Protein AF-X1HSC8-F1 (afdb_monomer_lite)

Foldseek 3Di:
DVVVVVVVVVVVVVVVVVVVVVVVVCVVVVVVVVVVPPQDPAADEDDEAEAEAEDELCLVCVLVVVVVVVSDSYDDYDYHYHYPYDPVSVVSVVVSVVVD

Radius of gyration: 27.79 Å; chains: 1; bounding box: 29×59×74 Å

Organism: NCBI:txid412755

Secondary structure (DSSP, 8-state):
-HHHHHHHHHHHHHHHHHHHHHHHHHHHHHHHHHHHHSS-S--EEEEEEEEEEEESS-TTTHHHHHHHHHT-SEEEEEEEEEE---HHHHHHHHHHHHT-

Structure (mmCIF, N/CA/C/O backbone):
data_AF-X1HSC8-F1
#
_entry.id   AF-X1HSC8-F1
#
loop_
_atom_site.group_PDB
_atom_site.id
_atom_site.type_symbol
_atom_site.label_atom_id
_atom_site.label_alt_id
_atom_site.label_comp_id
_atom_site.label_asym_id
_atom_site.label_entity_id
_atom_site.label_seq_id
_atom_site.pdbx_PDB_ins_code
_atom_site.Cartn_x
_atom_site.Cartn_y
_atom_site.Cartn_z
_atom_site.occupancy
_atom_site.B_iso_or_equiv
_atom_site.auth_seq_id
_atom_site.auth_comp_id
_atom_site.auth_asym_id
_atom_site.auth_atom_id
_atom_site.pdbx_PDB_model_num
ATOM 1 N N . MET A 1 1 ? 4.505 50.480 51.771 1.00 60.16 1 MET A N 1
ATOM 2 C CA . MET A 1 1 ? 5.319 49.285 51.432 1.00 60.16 1 MET A CA 1
ATOM 3 C C . MET A 1 1 ? 4.501 47.992 51.275 1.00 60.16 1 MET A C 1
ATOM 5 O O . MET A 1 1 ? 4.777 47.261 50.339 1.00 60.16 1 MET A O 1
ATOM 9 N N . LYS A 1 2 ? 3.467 47.718 52.096 1.00 63.19 2 LYS A N 1
ATOM 10 C CA . LYS A 1 2 ? 2.643 46.483 52.010 1.00 63.19 2 LYS A CA 1
ATOM 11 C C . LYS A 1 2 ? 1.789 46.311 50.733 1.00 63.19 2 LYS A C 1
ATOM 13 O O . LYS A 1 2 ? 1.623 45.188 50.279 1.00 63.19 2 LYS A O 1
ATOM 18 N N . LEU A 1 3 ? 1.284 47.397 50.138 1.00 56.34 3 LEU A N 1
ATOM 19 C CA . LEU A 1 3 ? 0.380 47.334 48.971 1.00 56.34 3 LEU A CA 1
ATOM 20 C C . LEU A 1 3 ? 1.058 46.807 47.687 1.00 56.3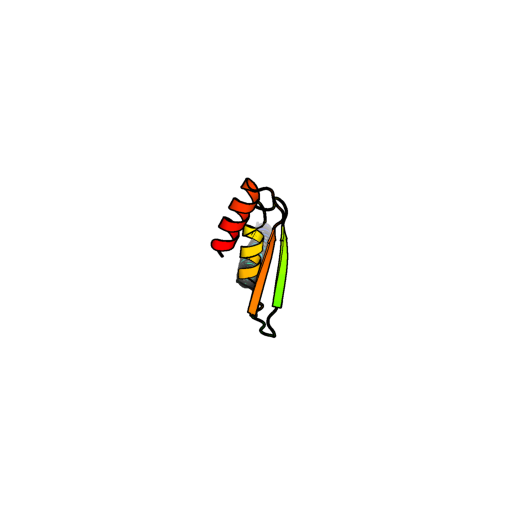4 3 LEU A C 1
ATOM 22 O O . LEU A 1 3 ? 0.448 46.064 46.931 1.00 56.34 3 LEU A O 1
ATOM 26 N N . TRP A 1 4 ? 2.340 47.110 47.468 1.00 60.50 4 TRP A N 1
ATOM 27 C CA . TRP A 1 4 ? 3.083 46.657 46.281 1.00 60.50 4 TRP A CA 1
ATOM 28 C C . TRP A 1 4 ? 3.443 45.164 46.322 1.00 60.50 4 TRP A C 1
ATOM 30 O O . TRP A 1 4 ? 3.496 44.510 45.283 1.00 60.50 4 TRP A O 1
ATOM 40 N N . GLN A 1 5 ? 3.641 44.607 47.522 1.00 60.19 5 GLN A N 1
ATOM 41 C CA . GLN A 1 5 ? 3.881 43.171 47.703 1.00 60.19 5 GLN A CA 1
ATOM 42 C C . GLN A 1 5 ? 2.631 42.339 47.383 1.00 60.19 5 GLN A C 1
ATOM 44 O O . GLN A 1 5 ? 2.750 41.254 46.822 1.00 60.19 5 GLN A O 1
ATOM 49 N N . GLN A 1 6 ? 1.437 42.862 47.684 1.00 55.50 6 GLN A N 1
ATOM 50 C CA . GLN A 1 6 ? 0.171 42.210 47.339 1.00 55.50 6 GLN A CA 1
ATOM 51 C C . GLN A 1 6 ? -0.058 42.189 45.820 1.00 55.50 6 GLN A C 1
ATOM 53 O O . GLN A 1 6 ? -0.430 41.149 45.283 1.00 55.50 6 GLN A O 1
ATOM 58 N N . SER A 1 7 ? 0.244 43.279 45.106 1.00 52.81 7 SER A N 1
ATOM 59 C CA . SER A 1 7 ? 0.118 43.326 43.640 1.00 52.81 7 SER A CA 1
ATOM 60 C C . SER A 1 7 ? 1.066 42.357 42.921 1.00 52.81 7 SER A C 1
ATOM 62 O O . SER A 1 7 ? 0.648 41.669 41.993 1.00 52.81 7 SER A O 1
ATOM 64 N N . LEU A 1 8 ? 2.325 42.248 43.365 1.00 56.59 8 LEU A N 1
ATOM 65 C CA . LEU A 1 8 ? 3.295 41.295 42.803 1.00 56.59 8 LEU A CA 1
ATOM 66 C C . LEU A 1 8 ? 2.878 39.833 43.027 1.00 56.59 8 LEU A C 1
ATOM 68 O O . LEU A 1 8 ? 3.075 38.998 42.146 1.00 56.59 8 LEU A O 1
ATOM 72 N N . LEU A 1 9 ? 2.258 39.529 44.171 1.00 67.94 9 LEU A N 1
ATOM 73 C CA . LEU A 1 9 ? 1.723 38.200 44.475 1.00 67.94 9 LEU A CA 1
ATOM 74 C C . LEU A 1 9 ? 0.538 37.837 43.561 1.00 67.94 9 LEU A C 1
ATOM 76 O O . LEU A 1 9 ? 0.463 36.714 43.064 1.00 67.94 9 LEU A O 1
ATOM 80 N N . VAL A 1 10 ? -0.364 38.788 43.294 1.00 62.28 10 VAL A N 1
ATOM 81 C CA . VAL A 1 10 ? -1.508 38.596 42.380 1.00 62.28 10 VAL A CA 1
ATOM 82 C C . VAL A 1 10 ? -1.039 38.393 40.934 1.00 62.28 10 VAL A C 1
ATOM 84 O O . VAL A 1 10 ? -1.533 37.506 40.243 1.00 62.28 10 VAL A O 1
ATOM 87 N N . ILE A 1 11 ? -0.033 39.147 40.482 1.00 64.75 11 ILE A N 1
ATOM 88 C CA . ILE A 1 11 ? 0.560 38.955 39.147 1.00 64.75 11 ILE A CA 1
ATOM 89 C C . ILE A 1 11 ? 1.256 37.590 39.058 1.00 64.75 11 ILE A C 1
ATOM 91 O O . ILE A 1 11 ? 1.030 36.841 38.109 1.00 64.75 11 ILE A O 1
ATOM 95 N N . GLY A 1 12 ? 2.062 37.236 40.064 1.00 64.00 12 GLY A N 1
ATOM 96 C CA . GLY A 1 12 ? 2.778 35.961 40.103 1.00 64.00 12 GLY A CA 1
ATOM 97 C C . GLY A 1 12 ? 1.841 34.752 40.082 1.00 64.00 12 GLY A C 1
ATOM 98 O O . GLY A 1 12 ? 2.068 33.822 39.316 1.00 64.00 12 GLY A O 1
ATOM 99 N N . THR A 1 13 ? 0.755 34.790 40.861 1.00 69.56 13 THR A N 1
ATOM 100 C CA . THR A 1 13 ? -0.267 33.726 40.880 1.00 69.56 13 THR A CA 1
ATOM 101 C C . THR A 1 13 ? -1.031 33.611 39.560 1.00 69.56 13 THR A C 1
ATOM 103 O O . THR A 1 13 ? -1.320 32.498 39.120 1.00 69.56 13 THR A O 1
ATOM 106 N N . GLY A 1 14 ? -1.307 34.726 38.877 1.00 70.75 14 GLY A N 1
ATOM 107 C CA . GLY A 1 14 ? -1.909 34.710 37.540 1.00 70.75 14 GLY A CA 1
ATOM 108 C C . GLY A 1 14 ? -1.010 34.050 36.488 1.00 70.75 14 GLY A C 1
ATOM 109 O O . GLY A 1 14 ? -1.467 33.187 35.737 1.00 70.75 14 GLY A O 1
ATOM 110 N N . VAL A 1 15 ? 0.283 34.397 36.469 1.00 76.50 15 VAL A N 1
ATOM 111 C CA . VAL A 1 15 ? 1.259 33.829 35.519 1.00 76.50 15 VAL A CA 1
ATOM 112 C C . VAL A 1 15 ? 1.469 32.335 35.765 1.00 76.50 15 VAL A C 1
ATOM 114 O O . VAL A 1 15 ? 1.439 31.553 34.815 1.00 76.50 15 VAL A O 1
ATOM 117 N N . THR A 1 16 ? 1.633 31.908 37.021 1.00 77.81 16 THR A N 1
ATOM 118 C CA . THR A 1 16 ? 1.825 30.481 37.332 1.00 77.81 16 THR A CA 1
ATOM 119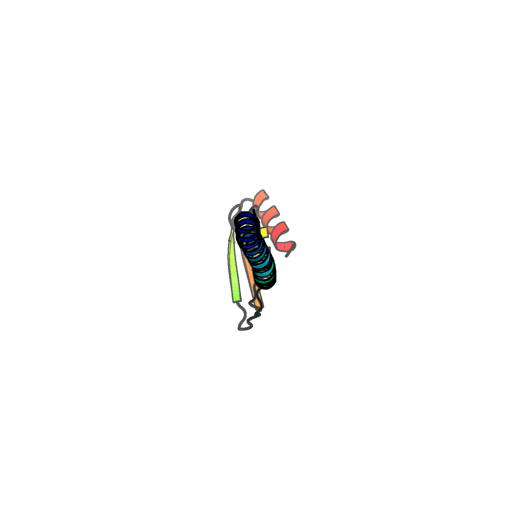 C C . THR A 1 16 ? 0.594 29.651 36.991 1.00 77.81 16 THR A C 1
ATOM 121 O O . THR A 1 16 ? 0.736 28.568 36.425 1.00 77.81 16 THR A O 1
ATOM 124 N N . THR A 1 17 ? -0.608 30.172 37.254 1.00 84.44 17 THR A N 1
ATOM 125 C CA . THR A 1 17 ? -1.864 29.505 36.883 1.00 84.44 17 THR A CA 1
ATOM 126 C C . THR A 1 17 ? -1.979 29.357 35.366 1.00 84.44 17 THR A C 1
ATOM 128 O O . THR A 1 17 ? -2.296 28.270 34.885 1.00 84.44 17 THR A O 1
ATOM 131 N N . GLY A 1 18 ? -1.661 30.406 34.597 1.00 82.19 18 GLY A N 1
ATOM 132 C CA . GLY A 1 18 ? -1.686 30.361 33.132 1.00 82.19 18 GLY A CA 1
ATOM 133 C C . GLY A 1 18 ? -0.707 29.340 32.547 1.00 82.19 18 GLY A C 1
ATOM 134 O O . GLY A 1 18 ? -1.101 28.508 31.730 1.00 82.19 18 GLY A O 1
ATOM 135 N N . VAL A 1 19 ? 0.548 29.346 33.011 1.00 87.75 19 VAL A N 1
ATOM 136 C CA . VAL A 1 19 ? 1.592 28.416 32.536 1.00 87.75 19 VAL A CA 1
ATOM 137 C C . VAL A 1 19 ? 1.257 26.968 32.893 1.00 87.75 19 VAL A C 1
ATOM 139 O O . VAL A 1 19 ? 1.366 26.088 32.040 1.00 87.75 19 VAL A O 1
ATOM 142 N N . LEU A 1 20 ? 0.809 26.707 34.125 1.00 88.62 20 LEU A N 1
ATOM 143 C CA . LEU A 1 20 ? 0.436 25.359 34.555 1.00 88.62 20 LEU A CA 1
ATOM 144 C C . LEU A 1 20 ? -0.772 24.835 33.771 1.00 88.62 20 LEU A C 1
ATOM 146 O O . LEU A 1 20 ? -0.761 23.691 33.321 1.00 88.62 20 LEU A O 1
ATOM 150 N N . THR A 1 21 ? -1.787 25.676 33.561 1.00 86.69 21 THR A N 1
ATOM 151 C CA . THR A 1 21 ? -2.978 25.306 32.782 1.00 86.69 21 THR A CA 1
ATOM 152 C C . THR A 1 21 ? -2.604 24.981 31.338 1.00 86.69 21 THR A C 1
ATOM 154 O O . THR A 1 21 ? -3.037 23.955 30.813 1.00 86.69 21 THR A O 1
ATOM 157 N N . ALA A 1 22 ? -1.750 25.795 30.709 1.00 86.00 22 ALA A N 1
ATOM 158 C CA . ALA A 1 22 ? -1.252 25.537 29.360 1.00 86.00 22 ALA A CA 1
ATOM 159 C C . ALA A 1 22 ? -0.454 24.225 29.278 1.00 86.00 22 ALA A C 1
ATOM 161 O O . ALA A 1 22 ? -0.679 23.434 28.365 1.00 86.00 22 ALA A O 1
ATOM 162 N N . TYR A 1 23 ? 0.421 23.957 30.253 1.00 90.25 23 TYR A N 1
ATOM 163 C CA . TYR A 1 23 ? 1.208 22.722 30.323 1.00 90.25 23 TYR A CA 1
ATOM 164 C C . TYR A 1 23 ? 0.340 21.467 30.503 1.00 90.25 23 TYR A C 1
ATOM 166 O O . TYR A 1 23 ? 0.546 20.460 29.830 1.00 90.25 23 TYR A O 1
ATOM 174 N N . LEU A 1 24 ? -0.651 21.505 31.396 1.00 90.75 24 LEU A N 1
ATOM 175 C CA . LEU A 1 24 ? -1.543 20.362 31.610 1.00 90.75 24 LEU A CA 1
ATOM 176 C C . LEU A 1 24 ? -2.444 20.124 30.395 1.00 90.75 24 LEU A C 1
ATOM 178 O O . LEU A 1 24 ? -2.619 18.983 29.970 1.00 90.75 24 LEU A O 1
ATOM 182 N N . THR A 1 25 ? -2.966 21.197 29.797 1.00 88.44 25 THR A N 1
ATOM 183 C CA . THR A 1 25 ? -3.807 21.098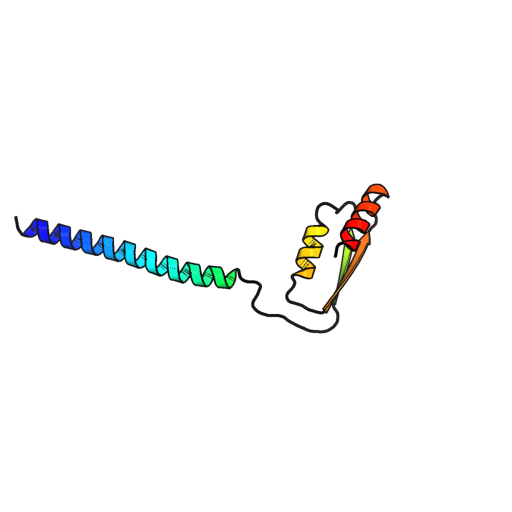 28.598 1.00 88.44 25 THR A CA 1
ATOM 184 C C . THR A 1 25 ? -3.010 20.543 27.420 1.00 88.44 25 THR A C 1
ATOM 186 O O . THR A 1 25 ? -3.498 19.649 26.733 1.00 88.44 25 THR A O 1
ATOM 189 N N . SER A 1 26 ? -1.764 20.988 27.217 1.00 86.12 26 SER A N 1
ATOM 190 C CA . SER A 1 26 ? -0.913 20.471 26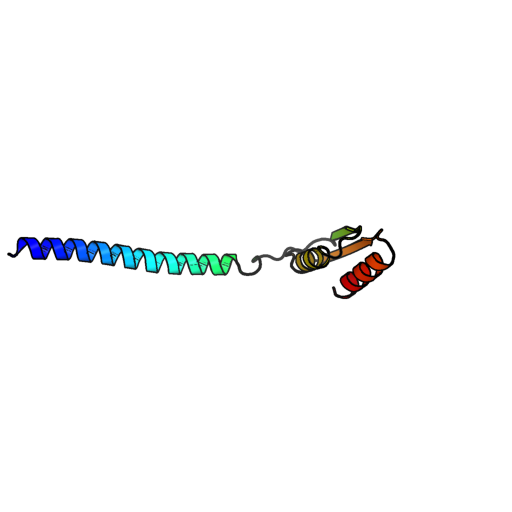.138 1.00 86.12 26 SER A CA 1
ATOM 191 C C . SER A 1 26 ? -0.570 18.991 26.317 1.00 86.12 26 SER A C 1
ATOM 193 O O . SER A 1 26 ? -0.574 18.253 25.337 1.00 86.12 26 SER A O 1
ATOM 195 N N . ARG A 1 27 ? -0.360 18.522 27.555 1.00 88.62 27 ARG A N 1
ATOM 196 C CA . ARG A 1 27 ? -0.170 17.093 27.864 1.00 88.62 27 ARG A CA 1
ATOM 197 C C . ARG A 1 27 ? -1.392 16.252 27.505 1.00 88.62 27 ARG A C 1
ATOM 199 O O . ARG A 1 27 ? -1.245 15.193 26.899 1.00 88.62 27 ARG A O 1
ATOM 206 N N . VAL A 1 28 ? -2.588 16.715 27.869 1.00 85.12 28 VAL A N 1
ATOM 207 C CA . VAL A 1 28 ? -3.835 15.997 27.567 1.00 85.12 28 VAL A CA 1
ATOM 208 C C . VAL A 1 28 ? -4.077 15.966 26.061 1.00 85.12 28 VAL A C 1
ATOM 210 O O . VAL A 1 28 ? -4.285 14.888 25.509 1.00 85.12 28 VAL A O 1
ATOM 213 N N . VAL A 1 29 ? -3.994 17.118 25.391 1.00 86.12 29 VAL A N 1
ATOM 214 C CA . VAL A 1 29 ? -4.176 17.223 23.935 1.00 86.12 29 VAL A CA 1
ATOM 215 C C . VAL A 1 29 ? -3.148 16.368 23.197 1.00 86.12 29 VAL A C 1
ATOM 217 O O . VAL A 1 29 ? -3.534 15.602 22.322 1.00 86.12 29 VAL A O 1
ATOM 220 N N . GLY A 1 30 ? -1.876 16.407 23.607 1.00 83.81 30 GLY A N 1
ATOM 221 C CA . GLY A 1 30 ? -0.821 15.556 23.054 1.00 83.81 30 GLY A CA 1
ATOM 222 C C . GLY A 1 30 ? -1.169 14.068 23.118 1.00 83.81 30 GLY A C 1
ATOM 223 O O . GLY A 1 30 ? -1.089 13.390 22.104 1.00 83.81 30 GLY A O 1
ATOM 224 N N . SER A 1 31 ? -1.670 13.580 24.259 1.00 79.62 31 SER A N 1
ATOM 225 C CA . SER A 1 31 ? -2.050 12.163 24.401 1.00 79.62 31 SER A CA 1
ATOM 226 C C . SER A 1 31 ? -3.225 11.737 23.508 1.00 79.62 31 SER A C 1
ATOM 228 O O . SER A 1 31 ? -3.291 10.593 23.066 1.00 79.62 31 SER A O 1
ATOM 230 N N . GLN A 1 32 ? -4.170 12.645 23.242 1.00 77.31 32 GLN A N 1
ATOM 231 C CA . GLN A 1 32 ? -5.310 12.376 22.357 1.00 77.31 32 GLN A CA 1
ATOM 232 C C . GLN A 1 32 ? -4.881 12.403 20.890 1.00 77.31 32 GLN A C 1
ATOM 234 O O . GLN A 1 32 ? -5.344 11.591 20.096 1.00 77.31 32 GLN A O 1
ATOM 239 N N . ILE A 1 33 ? -3.973 13.319 20.553 1.00 80.12 33 ILE A N 1
ATOM 240 C CA . ILE A 1 33 ? -3.358 13.414 19.234 1.00 80.12 33 ILE A CA 1
ATOM 241 C C . ILE A 1 33 ? -2.539 12.151 18.935 1.00 80.12 33 ILE A C 1
ATOM 243 O O . ILE A 1 33 ? -2.723 11.569 17.875 1.00 80.12 33 ILE A O 1
ATOM 247 N N . GLU A 1 34 ? -1.706 11.683 19.870 1.00 80.19 34 GLU A N 1
ATOM 248 C CA . GLU A 1 34 ? -0.933 10.440 19.711 1.00 80.19 34 GLU A CA 1
ATOM 249 C C . GLU A 1 34 ? -1.843 9.244 19.403 1.00 80.19 34 GLU A C 1
ATOM 251 O O . GLU A 1 34 ? -1.612 8.541 18.425 1.00 80.19 34 GLU A O 1
ATOM 256 N N . LYS A 1 35 ? -2.944 9.082 20.146 1.00 73.62 35 LYS A N 1
ATOM 257 C CA . LYS A 1 35 ? -3.943 8.028 19.887 1.00 73.62 35 LYS A CA 1
ATOM 258 C C . LYS A 1 35 ? -4.676 8.176 18.553 1.00 73.62 35 LYS A C 1
ATOM 260 O O . LYS A 1 35 ? -5.115 7.181 17.993 1.00 73.62 35 LYS A O 1
ATOM 265 N N . ALA A 1 36 ? -4.853 9.400 18.061 1.00 71.44 36 ALA A N 1
ATOM 266 C CA . ALA A 1 36 ? -5.474 9.652 16.761 1.00 71.44 36 ALA A CA 1
ATOM 267 C C . ALA A 1 36 ? -4.515 9.397 15.584 1.00 71.44 36 ALA A C 1
ATOM 269 O O . ALA A 1 36 ? -4.979 9.204 14.462 1.00 71.44 36 ALA A O 1
ATOM 270 N N . PHE A 1 37 ? -3.203 9.406 15.840 1.00 65.88 37 PHE A N 1
ATOM 271 C CA . PHE A 1 37 ? -2.158 9.050 14.878 1.00 65.88 37 PHE A CA 1
ATOM 272 C C . PHE A 1 37 ? -1.738 7.575 14.943 1.00 65.88 37 PHE A C 1
ATOM 274 O O . PHE A 1 37 ? -1.027 7.116 14.050 1.00 65.88 37 PHE A O 1
ATOM 281 N N . GLU A 1 38 ? -2.173 6.817 15.954 1.00 70.88 38 GLU A N 1
ATOM 282 C CA . GLU A 1 38 ? -2.131 5.355 15.889 1.00 70.88 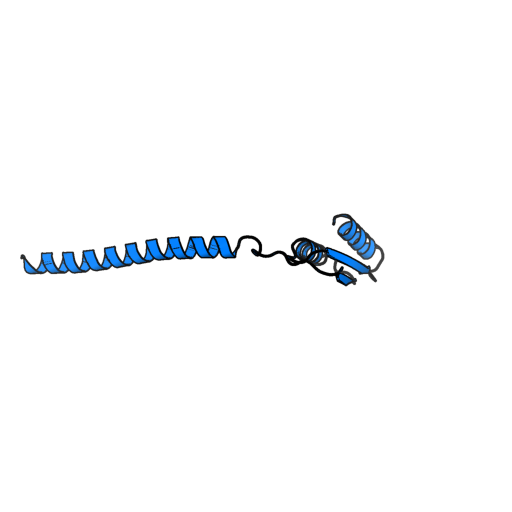38 GLU A CA 1
ATOM 283 C C . GLU A 1 38 ? -2.961 4.870 14.687 1.00 70.88 38 GLU A C 1
ATOM 285 O O . GLU A 1 38 ? -3.922 5.522 14.269 1.00 70.88 38 GLU A O 1
ATOM 290 N N . THR A 1 39 ? -2.568 3.734 14.096 1.00 65.25 39 THR A N 1
ATOM 291 C CA . THR A 1 39 ? -3.266 3.129 12.949 1.00 65.25 39 THR A CA 1
ATOM 292 C C . THR A 1 39 ? -4.781 3.134 13.174 1.00 65.25 39 THR A C 1
ATOM 294 O O . THR A 1 39 ? -5.209 2.805 14.285 1.00 65.25 39 THR A O 1
ATOM 297 N N . PRO A 1 40 ? -5.593 3.487 12.159 1.00 64.62 40 PRO A N 1
ATOM 298 C CA . PRO A 1 40 ? -7.023 3.733 12.321 1.00 64.62 40 PRO A CA 1
ATOM 299 C C . PRO A 1 40 ? -7.706 2.612 13.127 1.00 64.62 40 PRO A C 1
ATOM 301 O O . PRO A 1 40 ? -7.529 1.433 12.815 1.00 64.62 40 PRO A O 1
ATOM 304 N N . PRO A 1 41 ? -8.491 2.950 14.169 1.00 68.00 41 PRO A N 1
ATOM 305 C CA . PRO A 1 41 ? -8.879 2.022 15.239 1.00 68.00 41 PRO A CA 1
ATOM 306 C C . PRO A 1 41 ? -9.937 0.989 14.828 1.00 68.00 41 PRO A C 1
ATOM 308 O O . PRO A 1 41 ? -10.493 0.294 15.677 1.00 68.00 41 PRO A O 1
ATOM 311 N N . TYR A 1 42 ? -10.270 0.907 13.544 1.00 80.69 42 TYR A N 1
ATOM 312 C CA . TYR A 1 42 ? -11.290 0.010 13.035 1.00 80.69 42 TYR A CA 1
ATOM 313 C C . TYR A 1 42 ? -10.738 -0.770 11.851 1.00 80.69 42 TYR A C 1
ATOM 315 O O . TYR A 1 42 ? -10.106 -0.202 10.968 1.00 80.69 42 TYR A O 1
ATOM 323 N N . ARG A 1 43 ? -11.014 -2.074 11.823 1.00 87.06 43 ARG A N 1
ATOM 324 C CA . ARG A 1 43 ? -10.908 -2.884 10.611 1.00 87.06 43 ARG A CA 1
ATOM 325 C C . ARG A 1 43 ? -12.307 -3.236 10.134 1.00 87.06 43 ARG A C 1
ATOM 327 O O . ARG A 1 43 ? -13.170 -3.575 10.944 1.00 87.06 43 ARG A O 1
ATOM 334 N N . VAL A 1 44 ? -12.532 -3.128 8.832 1.00 91.50 44 VAL A N 1
ATOM 335 C CA . VAL A 1 44 ? -13.788 -3.487 8.168 1.00 91.50 44 VAL A CA 1
ATOM 336 C C . VAL A 1 44 ? -13.531 -4.730 7.333 1.00 91.50 44 VAL A C 1
ATOM 338 O O . VAL A 1 44 ? -12.512 -4.822 6.659 1.00 91.50 44 VAL A O 1
ATOM 341 N N . SER A 1 45 ? -14.455 -5.685 7.370 1.00 93.62 45 SER A N 1
ATOM 342 C CA . SER A 1 45 ? -14.414 -6.841 6.475 1.00 93.62 45 SER A CA 1
ATOM 343 C C . SER A 1 45 ? -15.673 -6.924 5.627 1.00 93.62 45 SER A C 1
ATOM 345 O O . SER A 1 45 ? -16.735 -6.432 6.019 1.00 93.62 45 SER A O 1
ATOM 347 N N . GLY A 1 46 ? -15.546 -7.526 4.448 1.00 95.44 46 GLY A N 1
ATOM 348 C CA . GLY A 1 46 ? -16.631 -7.645 3.484 1.00 95.44 46 GLY A CA 1
ATOM 349 C C . GLY A 1 46 ? -16.288 -8.582 2.324 1.00 95.44 46 GLY A C 1
ATOM 350 O O . GLY A 1 46 ? -15.397 -9.424 2.450 1.00 95.44 46 GLY A O 1
ATOM 351 N N . PRO A 1 47 ? -17.009 -8.476 1.195 1.00 98.12 47 PRO A N 1
ATOM 352 C CA . PRO A 1 47 ? -16.663 -9.180 -0.036 1.00 98.12 47 PRO A CA 1
ATOM 353 C C . PRO A 1 47 ? -15.255 -8.820 -0.529 1.00 98.12 47 PRO A C 1
ATOM 355 O O . PRO A 1 47 ? -14.735 -7.751 -0.220 1.00 98.12 47 PRO A O 1
ATOM 358 N N . LEU A 1 48 ? -14.656 -9.681 -1.349 1.00 98.06 48 LEU A N 1
ATOM 359 C CA . LEU A 1 48 ? -13.396 -9.359 -2.016 1.00 98.06 48 LEU A CA 1
ATOM 360 C C . LEU A 1 48 ? -13.534 -8.080 -2.851 1.00 98.06 48 LEU A C 1
ATOM 362 O O . LEU A 1 48 ? -14.455 -7.965 -3.663 1.00 98.06 48 LEU A O 1
ATOM 366 N N . VAL A 1 49 ? -12.619 -7.136 -2.639 1.00 98.00 49 VAL A N 1
ATOM 367 C CA . VAL A 1 49 ? -12.510 -5.909 -3.432 1.00 98.00 49 VAL A CA 1
ATOM 368 C C . VAL A 1 49 ? -11.308 -6.020 -4.358 1.00 98.00 49 VAL A C 1
ATOM 370 O O . VAL A 1 49 ? -10.192 -6.237 -3.896 1.00 98.00 49 VAL A O 1
ATOM 373 N N . SER A 1 50 ? -11.532 -5.819 -5.653 1.00 98.19 50 SER A N 1
ATOM 374 C CA . SER A 1 50 ? -10.475 -5.790 -6.665 1.00 98.19 50 SER A CA 1
ATOM 375 C C . SER A 1 50 ? -10.076 -4.355 -6.986 1.00 98.19 50 SER A C 1
ATOM 377 O O . SER A 1 50 ? -10.862 -3.597 -7.558 1.00 98.19 50 SER A O 1
ATOM 379 N N . ALA A 1 51 ? -8.848 -3.975 -6.642 1.00 97.69 51 ALA A N 1
ATOM 380 C CA . ALA A 1 51 ? -8.251 -2.707 -7.038 1.00 97.69 51 ALA A CA 1
ATOM 381 C C . ALA A 1 51 ? -7.511 -2.878 -8.373 1.00 97.69 51 ALA A C 1
ATOM 383 O O . ALA A 1 51 ? -6.466 -3.524 -8.438 1.00 97.69 51 ALA A O 1
ATOM 384 N N . ILE A 1 52 ? -8.059 -2.298 -9.443 1.00 98.12 52 ILE A N 1
ATOM 385 C CA . ILE A 1 52 ? -7.442 -2.305 -10.776 1.00 98.12 52 ILE A CA 1
ATOM 386 C C . ILE A 1 52 ? -6.640 -1.014 -10.940 1.00 98.12 52 ILE A C 1
ATOM 388 O O . ILE A 1 52 ? -7.215 0.074 -10.929 1.00 98.12 52 ILE A O 1
ATOM 392 N N . ILE A 1 53 ? -5.325 -1.141 -11.099 1.00 98.12 53 ILE A N 1
ATOM 393 C CA . ILE A 1 53 ? -4.385 -0.018 -11.161 1.00 98.12 53 ILE A CA 1
ATOM 394 C C . ILE A 1 53 ? -3.760 0.015 -12.560 1.00 98.12 53 ILE A C 1
ATOM 396 O O . ILE A 1 53 ? -2.861 -0.779 -12.841 1.00 98.12 53 ILE A O 1
ATOM 400 N N . PRO A 1 54 ? -4.231 0.882 -13.468 1.00 98.00 54 PRO A N 1
ATOM 401 C CA . PRO A 1 54 ? -3.544 1.106 -14.732 1.00 98.00 54 PRO A CA 1
ATOM 402 C C . PRO A 1 54 ? -2.259 1.913 -14.497 1.00 98.00 54 PRO A C 1
ATOM 404 O O . PRO A 1 54 ? -2.290 2.903 -13.767 1.00 98.00 54 PRO A O 1
ATOM 407 N N . THR A 1 55 ? -1.153 1.522 -15.129 1.00 97.81 55 THR A N 1
ATOM 408 C CA . THR A 1 55 ? 0.141 2.219 -15.015 1.00 97.81 55 THR A CA 1
ATOM 409 C C . THR A 1 55 ? 0.771 2.492 -16.378 1.00 97.81 55 THR A C 1
ATOM 411 O O . THR A 1 55 ? 0.641 1.703 -17.322 1.00 97.81 55 THR A O 1
ATOM 414 N N . LEU A 1 56 ? 1.457 3.632 -16.470 1.00 98.06 56 LEU A N 1
ATOM 415 C CA . LEU A 1 56 ? 2.307 4.025 -17.590 1.00 98.06 56 LEU A CA 1
ATOM 416 C C . LEU A 1 56 ? 3.470 4.866 -17.041 1.00 98.06 56 LEU A C 1
ATOM 418 O O . LEU A 1 56 ? 3.270 6.037 -16.747 1.00 98.06 56 LEU A O 1
ATOM 422 N N . GLU A 1 57 ? 4.652 4.266 -16.902 1.00 98.00 57 GLU A N 1
ATOM 423 C CA . GLU A 1 57 ? 5.863 4.897 -16.349 1.00 98.00 57 GLU A CA 1
ATOM 424 C C . GLU A 1 57 ? 5.634 5.506 -14.943 1.00 98.00 57 GLU A C 1
ATOM 426 O O . GLU A 1 57 ? 6.013 6.638 -14.656 1.00 98.00 57 GLU A O 1
ATOM 431 N N . GLU A 1 58 ? 4.963 4.745 -14.066 1.00 98.06 58 GLU A N 1
ATOM 432 C CA . GLU A 1 58 ? 4.541 5.163 -12.713 1.00 98.06 58 GLU A CA 1
ATOM 433 C C . GLU A 1 58 ? 5.424 4.588 -11.585 1.00 98.06 58 GLU A C 1
ATOM 435 O O . GLU A 1 58 ? 4.998 4.488 -10.430 1.00 98.06 58 GLU A O 1
ATOM 440 N N . GLU A 1 59 ? 6.654 4.167 -11.880 1.00 97.62 59 GLU A N 1
ATOM 441 C CA . GLU A 1 59 ? 7.545 3.498 -10.915 1.00 97.62 59 GLU A CA 1
ATOM 442 C C . GLU A 1 59 ? 7.856 4.345 -9.682 1.00 97.62 59 GLU A C 1
ATOM 444 O O . GLU A 1 59 ? 8.121 3.803 -8.609 1.00 97.62 59 GLU A O 1
ATOM 449 N N . ASP A 1 60 ? 7.793 5.667 -9.825 1.00 97.62 60 ASP A N 1
ATOM 450 C CA . ASP A 1 60 ? 8.050 6.609 -8.739 1.00 97.62 60 ASP A CA 1
ATOM 451 C C . ASP A 1 60 ? 6.908 6.637 -7.702 1.00 97.62 60 ASP A C 1
ATOM 453 O O . ASP A 1 60 ? 7.141 6.950 -6.531 1.00 97.62 60 ASP A O 1
ATOM 457 N N . TYR A 1 61 ? 5.681 6.276 -8.098 1.00 97.94 61 TYR A N 1
ATOM 458 C CA . TYR A 1 61 ? 4.478 6.382 -7.259 1.00 97.94 61 TYR A CA 1
ATOM 459 C C . TYR A 1 61 ? 3.862 5.030 -6.897 1.00 97.94 61 TYR A C 1
ATOM 461 O O . TYR A 1 61 ? 3.270 4.891 -5.822 1.00 97.94 61 TYR A O 1
ATOM 469 N N . LEU A 1 62 ? 4.021 4.021 -7.758 1.00 98.06 62 LEU A N 1
ATOM 470 C CA . LEU A 1 62 ? 3.449 2.692 -7.558 1.00 98.06 62 LEU A CA 1
ATOM 471 C C . LEU A 1 62 ? 3.814 2.066 -6.195 1.00 98.06 62 LEU A C 1
ATOM 473 O O . LEU A 1 62 ? 2.897 1.562 -5.546 1.00 98.06 62 LEU A O 1
ATOM 477 N N . PRO A 1 63 ? 5.062 2.139 -5.684 1.00 98.38 63 PRO A N 1
ATOM 478 C CA . PRO A 1 63 ? 5.390 1.591 -4.364 1.00 98.38 63 PRO A CA 1
ATOM 479 C C . PRO A 1 63 ? 4.574 2.230 -3.230 1.00 98.38 63 PRO A C 1
ATOM 481 O O . PRO A 1 63 ? 4.015 1.533 -2.386 1.00 98.38 63 PRO A O 1
ATOM 484 N N . GLN A 1 64 ? 4.436 3.560 -3.241 1.00 98.12 64 GLN A N 1
ATOM 485 C CA . GLN A 1 64 ? 3.686 4.295 -2.213 1.00 98.12 64 GLN A CA 1
ATOM 486 C C . GLN A 1 64 ? 2.192 3.958 -2.265 1.00 98.12 64 GLN A C 1
ATOM 488 O O . GLN A 1 64 ? 1.532 3.844 -1.228 1.00 98.12 64 GLN A O 1
ATOM 493 N N . LEU A 1 65 ? 1.654 3.768 -3.473 1.00 97.94 65 LEU A N 1
ATOM 494 C CA . LEU A 1 65 ? 0.278 3.328 -3.675 1.00 97.94 65 LEU A CA 1
ATOM 495 C C . LEU A 1 65 ? 0.056 1.911 -3.129 1.00 97.94 65 LEU A C 1
ATOM 497 O O . LEU A 1 65 ? -0.892 1.700 -2.373 1.00 97.94 65 LEU A O 1
ATOM 501 N N . LEU A 1 66 ? 0.927 0.956 -3.469 1.00 98.00 66 LEU A N 1
ATOM 502 C CA . LEU A 1 66 ? 0.827 -0.429 -2.995 1.00 98.00 66 LEU A CA 1
ATOM 503 C C . LEU A 1 66 ? 0.966 -0.516 -1.471 1.00 98.00 66 LEU A C 1
ATOM 505 O O . LEU A 1 66 ? 0.168 -1.191 -0.824 1.00 98.00 66 LEU A O 1
ATOM 509 N N . GLU A 1 67 ? 1.895 0.236 -0.879 1.00 97.38 67 GLU A N 1
ATOM 510 C CA . GLU A 1 67 ? 2.039 0.342 0.577 1.00 97.38 67 GLU A CA 1
ATOM 511 C C . GLU A 1 67 ? 0.789 0.943 1.234 1.00 97.38 67 GLU A C 1
ATOM 513 O O . GLU A 1 67 ? 0.333 0.472 2.277 1.00 97.38 67 GLU A O 1
ATOM 518 N N . THR A 1 68 ? 0.180 1.950 0.609 1.00 95.62 68 THR A N 1
ATOM 519 C CA . THR A 1 68 ? -1.072 2.541 1.099 1.00 95.62 68 THR A CA 1
ATOM 520 C C . THR A 1 68 ? -2.225 1.541 1.047 1.00 95.62 68 THR A C 1
ATOM 522 O O . THR A 1 68 ? -3.037 1.501 1.974 1.00 95.62 68 THR A O 1
ATOM 525 N N . ILE A 1 69 ? -2.307 0.725 -0.010 1.00 96.38 69 ILE A N 1
ATOM 526 C CA . ILE A 1 69 ? -3.328 -0.320 -0.149 1.00 96.38 69 ILE A CA 1
ATOM 527 C C . ILE A 1 69 ? -3.111 -1.432 0.887 1.00 96.38 69 ILE A C 1
ATOM 529 O O . ILE A 1 69 ? -4.065 -1.842 1.546 1.00 96.38 69 ILE A O 1
ATOM 533 N N . ALA A 1 70 ? -1.867 -1.870 1.091 1.00 94.19 70 ALA A N 1
ATOM 534 C CA . ALA A 1 70 ? -1.516 -2.881 2.091 1.00 94.19 70 ALA A CA 1
ATOM 535 C C . ALA A 1 70 ? -1.848 -2.442 3.530 1.00 94.19 70 ALA A C 1
ATOM 537 O O . ALA A 1 70 ? -2.150 -3.276 4.380 1.00 94.19 70 ALA A O 1
ATOM 538 N N . ASN A 1 71 ? -1.833 -1.132 3.794 1.00 92.81 71 ASN A N 1
ATOM 539 C CA . ASN A 1 71 ? -2.163 -0.540 5.092 1.00 92.81 71 ASN A CA 1
ATOM 540 C C . ASN A 1 71 ? -3.637 -0.107 5.231 1.00 92.81 71 ASN A C 1
ATOM 542 O O . ASN A 1 71 ? -3.982 0.599 6.185 1.00 92.81 71 ASN A O 1
ATOM 546 N N . GLN A 1 72 ? -4.523 -0.487 4.304 1.00 93.38 72 GLN A N 1
ATOM 547 C CA . GLN A 1 72 ? -5.949 -0.180 4.436 1.00 93.38 72 GLN A CA 1
ATOM 548 C C . GLN A 1 72 ? -6.584 -0.904 5.625 1.00 93.38 72 GLN A C 1
ATOM 550 O O . GLN A 1 72 ? -6.193 -1.994 6.029 1.00 93.38 72 GLN A O 1
ATOM 555 N N . THR A 1 73 ? -7.643 -0.305 6.164 1.00 93.25 73 THR A N 1
ATOM 556 C CA . THR A 1 73 ? -8.469 -0.919 7.213 1.00 93.25 73 THR A CA 1
ATOM 557 C C . THR A 1 73 ? -9.447 -1.962 6.688 1.00 93.25 73 THR A C 1
ATOM 559 O O . THR A 1 73 ? -10.088 -2.640 7.492 1.00 93.25 73 THR A O 1
ATOM 562 N N . TYR A 1 74 ? -9.606 -2.067 5.368 1.00 95.31 74 TYR A N 1
ATOM 563 C CA . TYR A 1 74 ? -10.518 -2.996 4.716 1.00 95.31 74 TYR A CA 1
ATOM 564 C C . TYR A 1 74 ? -9.793 -4.263 4.263 1.00 95.31 74 TYR A C 1
ATOM 566 O O . TYR A 1 74 ? -8.785 -4.175 3.568 1.00 95.31 74 TYR A O 1
ATOM 574 N N . GLU A 1 75 ? -10.358 -5.431 4.563 1.00 94.31 75 GLU A N 1
ATOM 575 C CA . GLU A 1 75 ? -9.888 -6.718 4.039 1.00 94.31 75 GLU A CA 1
ATOM 576 C C . GLU A 1 75 ? -11.082 -7.614 3.630 1.00 94.31 75 GLU A C 1
ATOM 578 O O . GLU A 1 75 ? -12.107 -7.614 4.319 1.00 94.31 75 GLU A O 1
ATOM 583 N N . PRO A 1 76 ? -10.990 -8.413 2.546 1.00 96.81 76 PRO A N 1
ATOM 584 C CA . PRO A 1 76 ? -9.815 -8.636 1.700 1.00 96.81 76 PRO A CA 1
ATOM 585 C C . PRO A 1 76 ? -9.776 -7.745 0.442 1.00 96.81 76 PRO A C 1
ATOM 587 O O . PRO A 1 76 ? -10.809 -7.478 -0.178 1.00 96.81 76 PRO A O 1
ATOM 590 N N . ILE A 1 77 ? -8.564 -7.342 0.038 1.00 97.69 77 ILE A N 1
ATOM 591 C CA . ILE A 1 77 ? -8.284 -6.604 -1.205 1.00 97.69 77 ILE A CA 1
ATOM 592 C C . ILE A 1 77 ? -7.379 -7.461 -2.101 1.00 97.69 77 ILE A C 1
ATOM 594 O O . ILE A 1 77 ? -6.350 -7.950 -1.639 1.00 97.69 77 ILE A O 1
ATOM 598 N N . GLU A 1 78 ? -7.736 -7.621 -3.375 1.00 97.81 78 GLU A N 1
ATOM 599 C CA . GLU A 1 78 ? -6.811 -8.058 -4.428 1.00 97.81 78 GLU A CA 1
ATOM 600 C C . GLU A 1 78 ? -6.364 -6.849 -5.254 1.00 97.81 78 GLU A C 1
ATOM 602 O O . GLU A 1 78 ? -7.151 -5.937 -5.518 1.00 97.81 78 GLU A O 1
ATOM 607 N N . VAL A 1 79 ? -5.103 -6.836 -5.678 1.00 98.19 79 VAL A N 1
ATOM 608 C CA . VAL A 1 79 ? -4.546 -5.765 -6.509 1.00 98.19 79 VAL A CA 1
ATOM 609 C C . VAL A 1 79 ? -4.156 -6.333 -7.865 1.00 98.19 79 VAL A C 1
ATOM 611 O O . VAL A 1 79 ? -3.433 -7.324 -7.948 1.00 98.19 79 VAL A O 1
ATOM 614 N N . VAL A 1 80 ? -4.622 -5.689 -8.935 1.00 98.19 80 VAL A N 1
ATOM 615 C CA . VAL A 1 80 ? -4.292 -6.037 -10.320 1.00 98.19 80 VAL A CA 1
ATOM 616 C C . VAL A 1 80 ? -3.679 -4.817 -10.993 1.00 98.19 80 VAL A C 1
ATOM 618 O O . VAL A 1 80 ? -4.373 -3.838 -11.268 1.00 98.19 80 VAL A O 1
ATOM 621 N N . VAL A 1 81 ? -2.379 -4.882 -11.276 1.00 98.25 81 VAL A N 1
ATOM 622 C CA . VAL A 1 81 ? -1.655 -3.816 -11.979 1.00 98.25 81 VAL A CA 1
ATOM 623 C C . VAL A 1 81 ? -1.654 -4.105 -13.479 1.00 98.25 81 VAL A C 1
ATOM 625 O O . VAL A 1 81 ? -1.145 -5.133 -13.928 1.00 98.25 81 VAL A O 1
ATOM 628 N N . GLY A 1 82 ? -2.262 -3.206 -14.250 1.00 98.06 82 GLY A N 1
ATOM 629 C CA . GLY A 1 82 ? -2.289 -3.245 -15.709 1.00 98.06 82 GLY A CA 1
ATOM 630 C C . GLY A 1 82 ? -1.287 -2.253 -16.284 1.00 98.06 82 GLY A C 1
ATOM 631 O O . GLY A 1 82 ? -1.611 -1.077 -16.424 1.00 98.06 82 GLY A O 1
ATOM 632 N N . ASP A 1 83 ? -0.095 -2.733 -16.629 1.00 98.19 83 ASP A N 1
ATOM 633 C CA . ASP A 1 83 ? 0.999 -1.887 -17.105 1.00 98.19 83 ASP A CA 1
ATOM 634 C C . ASP A 1 83 ? 1.092 -1.846 -18.636 1.00 98.19 83 ASP A C 1
ATOM 636 O O . ASP A 1 83 ? 1.050 -2.884 -19.302 1.00 98.19 83 ASP A O 1
ATOM 640 N N . SER A 1 84 ? 1.240 -0.641 -19.190 1.00 98.00 84 SER A N 1
ATOM 641 C CA . SER A 1 84 ? 1.430 -0.409 -20.630 1.00 98.00 84 SER A CA 1
ATOM 642 C C . SER A 1 84 ? 2.755 0.299 -20.945 1.00 98.00 84 SER A C 1
ATOM 644 O O . SER A 1 84 ? 2.892 0.921 -22.004 1.00 98.00 84 SER A O 1
ATOM 646 N N . SER A 1 85 ? 3.720 0.220 -20.032 1.00 98.06 85 SER A N 1
ATOM 647 C CA . SER A 1 85 ? 4.988 0.937 -20.125 1.00 98.06 85 SER A CA 1
ATOM 648 C C . SER A 1 85 ? 5.965 0.299 -21.124 1.00 98.06 85 SER A C 1
ATOM 650 O O . SER A 1 85 ? 5.861 -0.892 -21.440 1.00 98.06 85 SER A O 1
ATOM 652 N N . PRO A 1 86 ? 6.946 1.060 -21.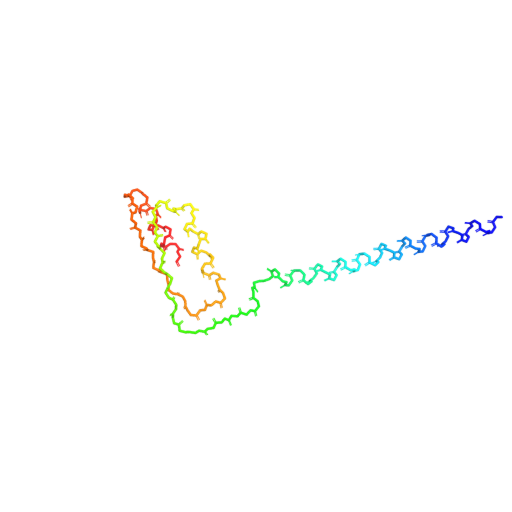646 1.00 98.06 86 PRO A N 1
ATOM 653 C CA . PRO A 1 86 ? 8.037 0.503 -22.447 1.00 98.06 86 PRO A CA 1
ATOM 654 C C . PRO A 1 86 ? 8.856 -0.549 -21.671 1.00 98.06 86 PRO A C 1
ATOM 656 O O . PRO A 1 86 ? 8.846 -0.533 -20.444 1.00 98.06 86 PRO A O 1
ATOM 659 N N . PRO A 1 87 ? 9.622 -1.436 -22.341 1.00 97.44 87 PRO A N 1
ATOM 660 C CA . PRO A 1 87 ? 10.259 -2.599 -21.706 1.00 97.44 87 PRO A CA 1
ATOM 661 C C . PRO A 1 87 ? 11.097 -2.315 -20.451 1.00 97.44 87 PRO A C 1
ATOM 663 O O . PRO A 1 87 ? 10.976 -3.052 -19.474 1.00 97.44 87 PRO A O 1
ATOM 666 N N . ASP A 1 88 ? 11.918 -1.260 -20.461 1.00 95.94 88 ASP A N 1
ATOM 667 C CA . ASP A 1 88 ? 12.775 -0.907 -19.319 1.00 95.94 88 ASP A CA 1
ATOM 668 C C . ASP A 1 88 ? 11.950 -0.464 -18.105 1.00 95.94 88 ASP A C 1
ATOM 670 O O . ASP A 1 88 ? 12.275 -0.805 -16.968 1.00 95.94 88 ASP A O 1
ATOM 674 N N . SER A 1 89 ? 10.862 0.265 -18.357 1.00 97.56 89 SER A N 1
ATOM 675 C CA . SER A 1 89 ? 9.931 0.722 -17.330 1.00 97.56 89 SER A CA 1
ATOM 676 C C . SER A 1 89 ? 9.046 -0.423 -16.827 1.00 97.56 89 SER A C 1
ATOM 678 O O . SER A 1 89 ? 8.974 -0.694 -15.631 1.00 97.56 89 SER A O 1
ATOM 680 N N . ALA A 1 90 ? 8.494 -1.222 -17.741 1.00 98.00 90 ALA A N 1
ATOM 681 C CA . ALA A 1 90 ? 7.687 -2.394 -17.415 1.00 98.00 90 ALA A CA 1
ATOM 682 C C . ALA A 1 90 ? 8.454 -3.438 -16.581 1.00 98.00 90 ALA A C 1
ATOM 684 O O . ALA A 1 90 ? 7.873 -4.118 -15.730 1.00 98.00 90 ALA A O 1
ATOM 685 N N . ALA A 1 91 ? 9.768 -3.580 -16.802 1.00 98.12 91 ALA A N 1
ATOM 686 C CA . ALA A 1 91 ? 10.621 -4.442 -15.986 1.00 98.12 91 ALA A CA 1
ATOM 687 C C . ALA A 1 91 ? 10.686 -3.968 -14.526 1.00 98.12 91 ALA A C 1
ATOM 689 O O . ALA A 1 91 ? 10.529 -4.788 -13.620 1.00 98.12 91 ALA A O 1
ATOM 690 N N . LYS A 1 92 ? 10.844 -2.658 -14.302 1.00 98.12 92 LYS A N 1
ATOM 691 C CA . LYS A 1 92 ? 10.832 -2.053 -12.963 1.00 98.12 92 LYS A CA 1
ATOM 692 C C . LYS A 1 92 ? 9.455 -2.143 -12.314 1.00 98.12 92 LYS A C 1
ATOM 694 O O . LYS A 1 92 ? 9.362 -2.545 -11.160 1.00 98.12 92 LYS A O 1
ATOM 699 N N . THR A 1 93 ? 8.383 -1.857 -13.056 1.00 98.12 93 THR A N 1
ATOM 700 C CA . THR A 1 93 ? 7.002 -2.030 -12.578 1.00 98.12 93 THR A CA 1
ATOM 701 C C . THR A 1 93 ? 6.771 -3.456 -12.081 1.00 98.12 93 THR A C 1
ATOM 703 O O . THR A 1 93 ? 6.231 -3.657 -10.996 1.00 98.12 93 THR A O 1
ATOM 706 N N . ARG A 1 94 ? 7.243 -4.467 -12.824 1.00 97.81 94 ARG A N 1
ATOM 707 C CA . ARG A 1 94 ? 7.149 -5.872 -12.402 1.00 97.81 94 ARG A CA 1
ATOM 708 C C . ARG A 1 94 ? 7.945 -6.161 -11.130 1.00 97.81 94 ARG A C 1
ATOM 710 O O . ARG A 1 94 ? 7.439 -6.886 -10.280 1.00 97.81 94 ARG A O 1
ATOM 717 N N . GLU A 1 95 ? 9.164 -5.638 -11.016 1.00 98.31 95 GLU A N 1
ATOM 718 C CA . GLU A 1 95 ? 9.986 -5.783 -9.808 1.00 98.31 95 GLU A CA 1
ATOM 719 C C . GLU A 1 95 ? 9.283 -5.176 -8.587 1.00 98.31 95 GLU A C 1
ATOM 721 O O . GLU A 1 95 ? 9.173 -5.839 -7.558 1.00 98.31 95 GLU A O 1
ATOM 726 N N . ILE A 1 96 ? 8.716 -3.972 -8.735 1.00 98.25 96 ILE A N 1
ATOM 727 C CA . ILE A 1 96 ? 7.916 -3.310 -7.698 1.00 98.25 96 ILE A CA 1
ATOM 728 C C . ILE A 1 96 ? 6.735 -4.196 -7.301 1.00 98.25 96 ILE A C 1
ATOM 730 O O . ILE A 1 96 ? 6.578 -4.491 -6.123 1.00 98.25 96 ILE A O 1
ATOM 734 N N . CYS A 1 97 ? 5.935 -4.681 -8.255 1.00 97.38 97 CYS A N 1
ATOM 735 C CA . CYS A 1 97 ? 4.779 -5.528 -7.949 1.00 97.38 97 CYS A CA 1
ATOM 736 C C . CYS A 1 97 ? 5.143 -6.855 -7.267 1.00 97.38 97 CYS A C 1
ATOM 738 O O . CYS A 1 97 ? 4.323 -7.379 -6.530 1.00 97.38 97 CYS A O 1
ATOM 740 N N . GLN A 1 98 ? 6.328 -7.421 -7.517 1.00 96.69 98 GLN A N 1
ATOM 741 C CA . GLN A 1 98 ? 6.773 -8.676 -6.889 1.00 96.69 98 GLN A CA 1
ATOM 742 C C . GLN A 1 98 ? 7.253 -8.500 -5.443 1.00 96.69 98 GLN A C 1
ATOM 744 O O . GLN A 1 98 ? 7.402 -9.493 -4.731 1.00 96.69 98 GLN A O 1
ATOM 749 N N . ALA A 1 99 ? 7.532 -7.264 -5.025 1.00 96.81 99 ALA A N 1
ATOM 750 C CA . ALA A 1 99 ? 7.958 -6.945 -3.668 1.00 96.81 99 ALA A CA 1
ATOM 751 C C . ALA A 1 99 ? 6.791 -6.803 -2.667 1.00 96.81 99 ALA A C 1
ATOM 753 O O . ALA A 1 99 ? 7.055 -6.705 -1.467 1.00 96.81 99 ALA A O 1
ATOM 754 N N . TYR A 1 100 ? 5.540 -6.802 -3.145 1.00 92.19 100 TYR A N 1
ATOM 755 C CA . TYR A 1 100 ? 4.305 -6.708 -2.354 1.00 92.19 100 TYR A CA 1
ATOM 756 C C . TYR A 1 100 ? 3.474 -7.988 -2.493 1.00 92.19 100 TYR A C 1
ATOM 758 O O . TYR A 1 100 ? 2.815 -8.357 -1.496 1.00 92.19 100 TYR A O 1
#

Sequence (100 aa):
MKLWQQSLLVIGTGVTTGVLTAYLTSRVVGSQIEKAFETPPYRVSGPLVSAIIPTLEEEDYLPQLLETIANQTYEPIEVVVGDSSPPDSAAKTREICQAY

pLDDT: mean 87.3, std 13.5, range [52.81, 98.38]

InterPro domains:
  IPR001173 Glycosyltransferase 2-like [PF00535] (50-100)
  IPR029044 Nucleotide-diphospho-sugar transferases [G3DSA:3.90.550.10] (28-100)
  IPR029044 Nucleotide-diphospho-sugar transferases [SSF53448] (39-100)